Protein AF-A0A2G9XJX5-F1 (afdb_monomer_lite)

Radius of gyration: 18.4 Å; chains: 1; bounding box: 46×32×54 Å

pLDDT: mean 89.58, std 7.58, range [56.44, 97.25]

Structure (mmCIF, N/CA/C/O backbone):
data_AF-A0A2G9XJX5-F1
#
_entry.id   AF-A0A2G9XJX5-F1
#
loop_
_atom_site.group_PDB
_atom_site.id
_atom_site.type_symbol
_atom_site.label_atom_id
_atom_site.label_alt_id
_atom_site.label_comp_id
_atom_site.label_asym_id
_atom_site.label_entity_id
_atom_site.label_seq_id
_atom_site.pdbx_PDB_ins_code
_atom_site.Cartn_x
_atom_site.Cartn_y
_atom_site.Cartn_z
_atom_site.occupancy
_atom_site.B_iso_or_equiv
_atom_site.auth_seq_id
_atom_site.auth_comp_id
_atom_site.auth_asym_id
_atom_site.auth_atom_id
_atom_site.pdbx_PDB_model_num
ATOM 1 N N . MET A 1 1 ? -7.950 20.631 28.478 1.00 56.44 1 MET A N 1
ATOM 2 C CA . MET A 1 1 ? -9.167 19.792 28.330 1.00 56.44 1 MET A CA 1
ATOM 3 C C . MET A 1 1 ? -9.069 18.731 27.234 1.00 56.44 1 MET A C 1
ATOM 5 O O . MET A 1 1 ? -9.326 17.580 27.554 1.00 56.44 1 MET A O 1
ATOM 9 N N . LYS A 1 2 ? -8.675 19.052 25.986 1.00 61.03 2 LYS A N 1
ATOM 10 C CA . LYS A 1 2 ? -8.610 18.063 24.880 1.00 61.03 2 LYS A CA 1
ATOM 11 C C . LYS A 1 2 ? -7.791 16.797 25.201 1.00 61.03 2 LYS A C 1
ATOM 13 O O . LYS A 1 2 ? -8.256 15.705 24.914 1.00 61.03 2 LYS A O 1
ATOM 18 N N . ASN A 1 3 ? -6.645 16.931 25.871 1.00 70.94 3 ASN A N 1
ATOM 19 C CA . ASN A 1 3 ? -5.785 15.784 26.206 1.00 70.94 3 ASN A CA 1
ATOM 20 C C . ASN A 1 3 ? -6.364 14.875 27.306 1.00 70.94 3 ASN A C 1
ATOM 22 O O . ASN A 1 3 ? -6.135 13.675 27.278 1.00 70.94 3 ASN A O 1
ATOM 26 N N . ILE A 1 4 ? -7.154 15.423 28.238 1.00 76.44 4 ILE A N 1
ATOM 27 C CA . ILE A 1 4 ? -7.814 14.636 29.297 1.00 76.44 4 ILE A CA 1
ATOM 28 C C . ILE A 1 4 ? -8.980 13.838 28.703 1.00 76.44 4 ILE A C 1
ATOM 30 O O . ILE A 1 4 ? -9.110 12.649 28.962 1.00 76.44 4 ILE A O 1
ATOM 34 N N . LEU A 1 5 ? -9.793 14.479 27.854 1.00 78.31 5 LEU A N 1
ATOM 35 C CA . LEU A 1 5 ? -10.880 13.814 27.127 1.00 78.31 5 LEU A CA 1
ATOM 36 C C . LEU A 1 5 ? -10.354 12.698 26.218 1.00 78.31 5 LEU A C 1
ATOM 38 O O . LEU A 1 5 ? -10.947 11.626 26.174 1.00 78.31 5 LEU A O 1
ATOM 42 N N . LYS A 1 6 ? -9.225 12.936 25.539 1.00 75.31 6 LYS A N 1
ATOM 43 C CA . LYS A 1 6 ? -8.542 11.924 24.728 1.00 75.31 6 LYS A CA 1
ATOM 44 C C . LYS A 1 6 ? -8.044 10.756 25.583 1.00 75.31 6 LYS A C 1
ATOM 46 O O . LYS A 1 6 ? -8.389 9.624 25.287 1.00 75.31 6 LYS A O 1
ATOM 51 N N . GLY A 1 7 ? -7.356 11.032 26.694 1.00 76.38 7 GLY A N 1
ATOM 52 C CA . GLY A 1 7 ? -6.879 9.984 27.601 1.00 76.38 7 GLY A CA 1
ATOM 53 C C . GLY A 1 7 ? -8.005 9.109 28.166 1.00 76.38 7 GLY A C 1
ATOM 54 O O . GLY A 1 7 ? -7.866 7.894 28.212 1.00 76.38 7 GLY A O 1
ATOM 55 N N . ILE A 1 8 ? -9.153 9.694 28.529 1.00 83.00 8 ILE A N 1
ATOM 56 C CA . ILE A 1 8 ? -10.331 8.924 28.971 1.00 83.00 8 ILE A CA 1
ATOM 57 C C . ILE A 1 8 ? -10.915 8.103 27.812 1.00 83.00 8 ILE A C 1
ATOM 59 O O . ILE A 1 8 ? -11.277 6.941 28.000 1.00 83.00 8 ILE A O 1
ATOM 63 N N . ALA A 1 9 ? -10.996 8.683 26.612 1.00 80.81 9 ALA A N 1
ATOM 64 C CA . ALA A 1 9 ? -11.464 7.971 25.429 1.00 80.81 9 ALA A CA 1
ATOM 65 C C . ALA A 1 9 ? -10.553 6.787 25.079 1.00 80.81 9 ALA A C 1
ATOM 67 O O . ALA A 1 9 ? -11.079 5.733 24.750 1.00 80.81 9 ALA A O 1
ATOM 68 N N . ASP A 1 10 ? -9.234 6.915 25.225 1.00 81.00 10 ASP A N 1
ATOM 69 C CA . ASP A 1 10 ? -8.268 5.846 24.944 1.00 81.00 10 ASP A CA 1
ATOM 70 C C . ASP A 1 10 ? -8.311 4.717 25.990 1.00 81.00 10 ASP A C 1
ATOM 72 O O . ASP A 1 10 ? -7.984 3.575 25.678 1.00 81.00 10 ASP A O 1
ATOM 76 N N . VAL A 1 11 ? -8.787 4.979 27.213 1.00 80.88 11 VAL A N 1
ATOM 77 C CA . VAL A 1 11 ? -9.070 3.913 28.195 1.00 80.88 11 VAL A CA 1
ATOM 78 C C . VAL A 1 11 ? -10.254 3.053 27.740 1.00 80.88 11 VAL A C 1
ATOM 80 O O . VAL A 1 11 ? -10.220 1.829 27.866 1.00 80.88 11 VAL A O 1
ATOM 83 N N . VAL A 1 12 ? -11.302 3.677 27.195 1.00 85.31 12 VAL A N 1
ATOM 84 C CA . VAL A 1 12 ? -12.522 2.978 26.749 1.00 85.31 12 VAL A CA 1
ATOM 85 C C . VAL A 1 12 ? -12.361 2.397 25.336 1.00 85.31 12 VAL A C 1
ATOM 87 O O . VAL A 1 12 ? -12.855 1.309 25.036 1.00 85.31 12 VAL A O 1
ATOM 90 N N . PHE A 1 13 ? -11.635 3.099 24.469 1.00 83.25 13 PHE A N 1
ATOM 91 C CA . PHE A 1 13 ? -11.404 2.789 23.060 1.00 83.25 13 PHE A CA 1
ATOM 92 C C . PHE A 1 13 ? -9.907 2.848 22.737 1.00 83.25 13 PHE A C 1
ATOM 94 O O . PHE A 1 13 ? -9.478 3.697 21.952 1.00 83.25 13 PHE A O 1
ATOM 101 N N . PRO A 1 14 ? -9.101 1.936 23.305 1.00 85.88 14 PRO A N 1
ATOM 102 C CA . PRO A 1 14 ? -7.664 1.969 23.104 1.00 85.88 14 PRO A CA 1
ATOM 103 C C . PRO A 1 14 ? -7.310 1.804 21.625 1.00 85.88 14 PRO A C 1
ATOM 105 O O . PRO A 1 14 ? -8.004 1.069 20.905 1.00 85.88 14 PRO A O 1
ATOM 108 N N . PRO A 1 15 ? -6.218 2.427 21.148 1.00 87.44 15 PRO A N 1
ATOM 109 C CA . PRO A 1 15 ? -5.722 2.175 19.807 1.00 87.44 15 PRO A CA 1
ATOM 110 C C . PRO A 1 15 ? -5.394 0.686 19.659 1.00 87.44 15 PRO A C 1
ATOM 112 O O . PRO A 1 15 ? -4.845 0.048 20.556 1.00 87.44 15 PRO A O 1
ATOM 115 N N . ARG A 1 16 ? -5.765 0.103 18.515 1.00 90.81 16 ARG A N 1
ATOM 116 C CA . ARG A 1 16 ? -5.582 -1.330 18.245 1.00 90.81 16 ARG A CA 1
ATOM 117 C C . ARG A 1 16 ? -4.809 -1.560 16.960 1.00 90.81 16 ARG A C 1
ATOM 119 O O . ARG A 1 16 ? -4.973 -0.823 15.984 1.00 90.81 16 ARG A O 1
ATOM 126 N N . CYS A 1 17 ? -4.037 -2.642 16.939 1.00 92.44 17 CYS A N 1
ATOM 127 C CA . CYS A 1 17 ? -3.370 -3.138 15.747 1.00 92.44 17 CYS A CA 1
ATOM 128 C C . CYS A 1 17 ? -4.395 -3.412 14.641 1.00 92.44 17 CYS A C 1
ATOM 130 O O . CYS A 1 17 ? -5.365 -4.146 14.846 1.00 92.44 17 CYS A O 1
ATOM 132 N N . MET A 1 18 ? -4.152 -2.878 13.441 1.00 92.69 18 MET A N 1
ATOM 133 C CA . MET A 1 18 ? -5.064 -3.057 12.305 1.00 92.69 18 MET A CA 1
ATOM 134 C C . MET A 1 18 ? -5.202 -4.533 11.882 1.00 92.69 18 MET A C 1
ATOM 136 O O . MET A 1 18 ? -6.266 -4.953 11.416 1.00 92.69 18 MET A O 1
ATOM 140 N N . ALA A 1 19 ? -4.148 -5.336 12.074 1.00 92.94 19 ALA A N 1
ATOM 141 C CA . ALA A 1 19 ? -4.106 -6.750 11.706 1.00 92.94 19 ALA A CA 1
ATOM 142 C C . ALA A 1 19 ? -4.727 -7.664 12.775 1.00 92.94 19 ALA A C 1
ATOM 144 O O . ALA A 1 19 ? -5.748 -8.287 12.498 1.00 92.94 19 ALA A O 1
ATOM 145 N N . CYS A 1 20 ? -4.184 -7.730 13.994 1.00 93.06 20 CYS A N 1
ATOM 146 C CA . CYS A 1 20 ? -4.652 -8.681 15.016 1.00 93.06 20 CYS A CA 1
ATOM 147 C C . CYS A 1 20 ? -5.636 -8.095 16.045 1.00 93.06 20 CYS A C 1
ATOM 149 O O . CYS A 1 20 ? -6.297 -8.852 16.745 1.00 93.06 20 CYS A O 1
ATOM 151 N N . GLY A 1 21 ? -5.762 -6.766 16.148 1.00 91.19 21 GLY A N 1
ATOM 152 C CA . GLY A 1 21 ? -6.630 -6.114 17.137 1.00 91.19 21 GLY A CA 1
ATOM 153 C C . GLY A 1 21 ? -6.052 -6.007 18.556 1.00 91.19 21 GLY A C 1
ATOM 154 O O . GLY A 1 21 ? -6.761 -5.536 19.450 1.00 91.19 21 GLY A O 1
ATOM 155 N N . ALA A 1 22 ? -4.790 -6.403 18.767 1.00 93.12 22 ALA A N 1
ATOM 156 C CA . ALA A 1 22 ? -4.072 -6.179 20.024 1.00 93.12 22 ALA A CA 1
ATOM 157 C C . ALA A 1 22 ? -4.015 -4.684 20.369 1.00 93.12 22 ALA A C 1
ATOM 159 O O . ALA A 1 22 ? -3.929 -3.849 19.466 1.00 93.12 22 ALA A O 1
ATOM 160 N N . VAL A 1 23 ? -4.074 -4.356 21.661 1.00 91.50 23 VAL A N 1
ATOM 161 C CA . VAL A 1 23 ? -3.958 -2.976 22.152 1.00 91.50 23 VAL A CA 1
ATOM 162 C C . VAL A 1 23 ? -2.552 -2.451 21.870 1.00 91.50 23 VAL A C 1
ATOM 164 O O . VAL A 1 23 ? -1.568 -3.163 22.061 1.00 91.50 23 VAL A O 1
ATOM 167 N N . LEU A 1 24 ? -2.474 -1.220 21.378 1.00 90.44 24 LEU A N 1
ATOM 168 C CA . LEU A 1 24 ? -1.233 -0.491 21.156 1.00 90.44 24 LEU A CA 1
ATOM 169 C C . LEU A 1 24 ? -1.033 0.502 22.299 1.00 90.44 24 LEU A C 1
ATOM 171 O O . LEU A 1 24 ? -1.999 1.052 22.820 1.00 90.44 24 LEU A O 1
ATOM 175 N N . ILE A 1 25 ? 0.221 0.699 22.692 1.00 81.12 25 ILE A N 1
ATOM 176 C CA . ILE A 1 25 ? 0.589 1.557 23.826 1.00 81.12 25 ILE A CA 1
ATOM 177 C C . ILE A 1 25 ? 0.941 2.969 23.339 1.00 81.12 25 ILE A C 1
ATOM 179 O O . ILE A 1 25 ? 0.697 3.946 24.038 1.00 81.12 25 ILE A O 1
ATOM 183 N N . GLU A 1 26 ? 1.472 3.078 22.121 1.00 78.94 26 GLU A N 1
ATOM 184 C CA . GLU A 1 26 ? 1.938 4.335 21.542 1.00 78.94 26 GLU A CA 1
ATOM 185 C C . GLU A 1 26 ? 1.007 4.825 20.430 1.00 78.94 26 GLU A C 1
ATOM 187 O O . GLU A 1 26 ? 0.504 4.053 19.604 1.00 78.94 26 GLU A O 1
ATOM 192 N N . GLU A 1 27 ? 0.801 6.140 20.394 1.00 73.31 27 GLU A N 1
ATOM 193 C CA . GLU A 1 27 ? 0.115 6.805 19.292 1.00 73.31 27 GLU A CA 1
ATOM 194 C C . GLU A 1 27 ? 0.954 6.767 18.007 1.00 73.31 27 GLU A C 1
ATOM 196 O O . GLU A 1 27 ? 2.177 6.707 18.037 1.00 73.31 27 GLU A O 1
ATOM 201 N N . GLY A 1 28 ? 0.294 6.802 16.847 1.00 76.69 28 GLY A N 1
ATOM 202 C CA . GLY A 1 28 ? 0.974 6.759 15.544 1.00 76.69 28 GLY A CA 1
ATOM 203 C C . GLY A 1 28 ? 1.434 5.363 15.111 1.00 76.69 28 GLY A C 1
ATOM 204 O O . GLY A 1 28 ? 1.679 5.148 13.927 1.00 76.69 28 GLY A O 1
ATOM 205 N N . ILE A 1 29 ? 1.449 4.378 16.014 1.00 84.69 29 ILE A N 1
ATOM 206 C CA . ILE A 1 29 ? 1.673 2.977 15.656 1.00 84.69 29 ILE A CA 1
ATOM 207 C C . ILE A 1 29 ? 0.389 2.374 15.074 1.00 84.69 29 ILE A C 1
ATOM 209 O O . ILE A 1 29 ? -0.710 2.521 15.613 1.00 84.69 29 ILE A O 1
ATOM 213 N N . TYR A 1 30 ? 0.522 1.653 13.958 1.00 89.81 30 TYR A N 1
ATOM 214 C CA . TYR A 1 30 ? -0.614 1.002 13.295 1.00 89.81 30 TYR A CA 1
ATOM 215 C C . TYR A 1 30 ? -0.609 -0.531 13.411 1.00 89.81 30 TYR A C 1
ATOM 217 O O . TYR A 1 30 ? -1.655 -1.180 13.283 1.00 89.81 30 TYR A O 1
ATOM 225 N N . PHE A 1 31 ? 0.554 -1.121 13.687 1.00 93.00 31 PHE A N 1
ATOM 226 C CA . PHE A 1 31 ? 0.755 -2.561 13.831 1.00 93.00 31 PHE A CA 1
ATOM 227 C C . PHE A 1 31 ? 1.446 -2.875 15.155 1.00 93.00 31 PHE A C 1
ATOM 229 O O . PHE A 1 31 ? 2.358 -2.160 15.545 1.00 93.00 31 PHE A O 1
ATOM 236 N N . CYS A 1 32 ? 1.055 -3.962 15.828 1.00 93.88 32 CYS A N 1
ATOM 237 C CA . CYS A 1 32 ? 1.884 -4.486 16.913 1.00 93.88 32 CYS A CA 1
ATOM 238 C C . CYS A 1 32 ? 3.208 -5.033 16.337 1.00 93.88 32 CYS A C 1
ATOM 240 O O . CYS A 1 32 ? 3.243 -5.355 15.141 1.00 93.88 32 CYS A O 1
ATOM 242 N N . PRO A 1 33 ? 4.262 -5.194 17.159 1.00 93.62 33 PRO A N 1
ATOM 243 C CA . PRO A 1 33 ? 5.566 -5.674 16.696 1.00 93.62 33 PRO A CA 1
ATOM 244 C C . PRO A 1 33 ? 5.487 -6.969 15.874 1.00 93.62 33 PRO A C 1
ATOM 246 O O . PRO A 1 33 ? 6.042 -7.036 14.779 1.00 93.62 33 PRO A O 1
ATOM 249 N N . ASP A 1 34 ? 4.698 -7.949 16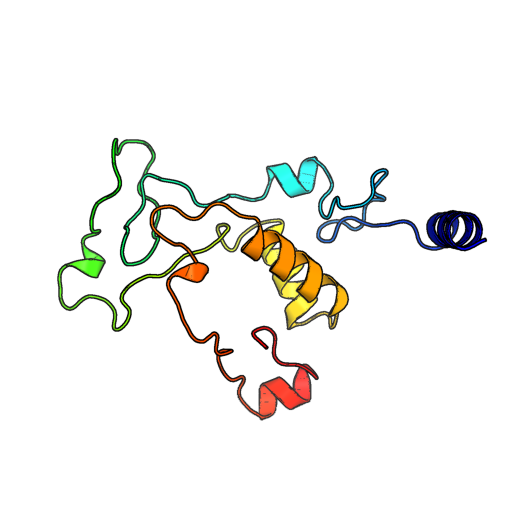.323 1.00 94.50 34 ASP A N 1
ATOM 250 C CA . ASP A 1 34 ? 4.545 -9.235 15.628 1.00 94.50 34 ASP A CA 1
ATOM 251 C C . ASP A 1 34 ? 3.901 -9.088 14.246 1.00 94.50 34 ASP A C 1
ATOM 253 O O . ASP A 1 34 ? 4.318 -9.710 13.268 1.00 94.50 34 ASP A O 1
ATOM 257 N N . CYS A 1 35 ? 2.860 -8.256 14.138 1.00 95.19 35 CYS A N 1
ATOM 258 C CA . CYS A 1 35 ? 2.195 -8.029 12.858 1.00 95.19 35 CYS A CA 1
ATOM 259 C C . CYS A 1 35 ? 3.063 -7.194 11.922 1.00 95.19 35 CYS A C 1
ATOM 261 O O . CYS A 1 35 ? 3.064 -7.458 10.721 1.00 95.19 35 CYS A O 1
ATOM 263 N N . PHE A 1 36 ? 3.807 -6.226 12.459 1.00 94.00 36 PHE A N 1
ATOM 264 C CA . PHE A 1 36 ? 4.741 -5.418 11.686 1.00 94.00 36 PHE A CA 1
ATOM 265 C C . PHE A 1 36 ? 5.872 -6.279 11.110 1.00 94.00 36 PHE A C 1
ATOM 267 O O . PHE A 1 36 ? 6.131 -6.217 9.911 1.00 94.00 36 PHE A O 1
ATOM 274 N N . ALA A 1 37 ? 6.465 -7.166 11.917 1.00 94.38 37 ALA A N 1
ATOM 275 C CA . ALA A 1 37 ? 7.519 -8.091 11.487 1.00 94.38 37 ALA A CA 1
ATOM 276 C C . ALA A 1 37 ? 7.064 -9.076 10.392 1.00 94.38 37 ALA A C 1
ATOM 278 O O . ALA A 1 37 ? 7.872 -9.584 9.612 1.00 94.38 37 ALA A O 1
ATOM 279 N N . ARG A 1 38 ? 5.756 -9.342 10.303 1.00 95.38 38 ARG A N 1
ATOM 280 C CA . ARG A 1 38 ? 5.171 -10.182 9.250 1.00 95.38 38 ARG A CA 1
ATOM 281 C C . ARG A 1 38 ? 4.996 -9.455 7.918 1.00 95.38 38 ARG A C 1
ATOM 283 O O . ARG A 1 38 ? 4.781 -10.139 6.916 1.00 95.38 38 ARG A O 1
ATOM 290 N N . ILE A 1 39 ? 5.076 -8.122 7.877 1.00 94.56 39 ILE A N 1
ATOM 291 C CA . ILE A 1 39 ? 4.979 -7.357 6.629 1.00 94.56 39 ILE A CA 1
ATOM 292 C C . ILE A 1 39 ? 6.262 -7.562 5.826 1.00 94.56 39 ILE A C 1
ATOM 294 O O . ILE A 1 39 ? 7.358 -7.202 6.252 1.00 94.56 39 ILE A O 1
ATOM 298 N N . LYS A 1 40 ? 6.123 -8.121 4.624 1.00 94.06 40 LYS A N 1
ATOM 299 C CA . LYS A 1 40 ? 7.231 -8.247 3.676 1.00 94.06 40 LYS A CA 1
ATOM 300 C C . LYS A 1 40 ? 7.319 -6.993 2.818 1.00 94.06 40 LYS A C 1
ATOM 302 O O . LYS A 1 40 ? 6.682 -6.907 1.769 1.00 94.06 40 LYS A O 1
ATOM 307 N N . PHE A 1 41 ? 8.072 -6.008 3.296 1.00 93.44 41 PHE A N 1
ATOM 308 C CA . PHE A 1 41 ? 8.334 -4.772 2.560 1.00 93.44 41 PHE A CA 1
ATOM 309 C C . PHE A 1 41 ? 9.107 -5.046 1.266 1.00 93.44 41 PHE A C 1
ATOM 311 O O . PHE A 1 41 ? 9.994 -5.898 1.241 1.00 93.44 41 PHE A O 1
ATOM 318 N N . ILE A 1 42 ? 8.772 -4.320 0.199 1.00 93.25 42 ILE A N 1
ATOM 319 C CA . ILE A 1 42 ? 9.481 -4.412 -1.083 1.00 93.25 42 ILE A CA 1
ATOM 320 C C . ILE A 1 42 ? 10.616 -3.393 -1.069 1.00 93.25 42 ILE A C 1
ATOM 322 O O . ILE A 1 42 ? 10.388 -2.205 -0.856 1.00 93.25 42 ILE A O 1
ATOM 326 N N . ARG A 1 43 ? 11.843 -3.866 -1.277 1.00 90.81 43 ARG A N 1
ATOM 327 C CA . ARG A 1 43 ? 13.064 -3.055 -1.303 1.00 90.81 43 ARG A CA 1
ATOM 328 C C . ARG A 1 43 ? 13.932 -3.482 -2.483 1.00 90.81 43 ARG A C 1
ATOM 330 O O . ARG A 1 43 ? 13.698 -4.544 -3.056 1.00 90.81 43 ARG A O 1
ATOM 337 N N . SER A 1 44 ? 14.902 -2.645 -2.837 1.00 91.00 44 SER A N 1
ATOM 338 C CA . SER A 1 44 ? 15.943 -3.002 -3.802 1.00 91.00 44 SER A CA 1
ATOM 339 C C . SER A 1 44 ? 16.713 -4.254 -3.341 1.00 91.00 44 SER A C 1
ATOM 341 O O . SER A 1 44 ? 16.854 -4.449 -2.129 1.00 91.00 44 SER A O 1
ATOM 343 N N . PRO A 1 45 ? 17.211 -5.090 -4.270 1.00 92.88 45 PRO A N 1
ATOM 344 C CA . PRO A 1 45 ? 17.170 -4.917 -5.725 1.00 92.88 45 PRO A CA 1
ATOM 345 C C . PRO A 1 45 ? 15.768 -5.162 -6.320 1.00 92.88 45 PRO A C 1
ATOM 347 O O . PRO A 1 45 ? 15.117 -6.164 -6.025 1.00 92.88 45 PRO A O 1
ATOM 350 N N . LEU A 1 46 ? 15.286 -4.263 -7.179 1.00 93.75 46 LEU A N 1
ATOM 351 C CA . LEU A 1 46 ? 13.988 -4.362 -7.855 1.00 93.75 46 LEU A CA 1
ATOM 352 C C . LEU A 1 46 ? 14.023 -3.801 -9.280 1.00 93.75 46 LEU A C 1
ATOM 354 O O . LEU A 1 46 ? 14.928 -3.065 -9.670 1.00 93.75 46 LEU A O 1
ATOM 358 N N . CYS A 1 47 ? 13.013 -4.136 -10.081 1.00 93.50 47 CYS A N 1
ATOM 359 C CA . CYS A 1 47 ? 12.857 -3.558 -11.410 1.00 93.50 47 CYS A CA 1
ATOM 360 C C . CYS A 1 47 ? 12.411 -2.093 -11.315 1.00 93.50 47 CYS A C 1
ATOM 362 O O . CYS A 1 47 ? 11.296 -1.84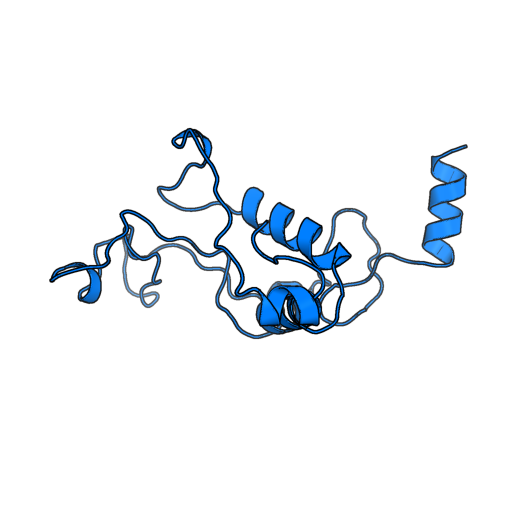5 -10.846 1.00 93.50 47 CYS A O 1
ATOM 364 N N . PRO A 1 48 ? 13.176 -1.112 -11.831 1.00 92.75 48 PRO A N 1
ATOM 365 C CA . PRO A 1 48 ? 12.807 0.296 -11.712 1.00 92.75 48 PRO A CA 1
ATOM 366 C C . PRO A 1 48 ? 11.515 0.633 -12.475 1.00 92.75 48 PRO A C 1
ATOM 368 O O . PRO A 1 48 ? 10.822 1.573 -12.085 1.00 92.75 48 PRO A O 1
ATOM 371 N N . ARG A 1 49 ? 11.130 -0.172 -13.483 1.00 93.00 49 ARG A N 1
ATOM 372 C CA . ARG A 1 49 ? 9.871 -0.030 -14.237 1.00 93.00 49 ARG A CA 1
ATOM 373 C C . ARG A 1 49 ? 8.674 -0.638 -13.500 1.00 93.00 49 ARG A C 1
ATOM 375 O O . ARG A 1 49 ? 7.767 0.088 -13.119 1.00 93.00 49 ARG A O 1
ATOM 382 N N . CYS A 1 50 ? 8.635 -1.953 -13.270 1.00 94.19 50 CYS A N 1
ATOM 383 C CA . CYS A 1 50 ? 7.454 -2.606 -12.674 1.00 94.19 50 CYS A CA 1
ATOM 384 C C . CYS A 1 50 ? 7.485 -2.787 -11.154 1.00 94.19 50 CYS A C 1
ATOM 386 O O . CYS A 1 50 ? 6.478 -3.206 -10.586 1.00 94.19 50 CYS A O 1
ATOM 388 N N . GLY A 1 51 ? 8.604 -2.496 -10.492 1.00 93.75 51 GLY A N 1
ATOM 389 C CA . GLY A 1 51 ? 8.732 -2.622 -9.042 1.00 93.75 51 GLY A CA 1
ATOM 390 C C . GLY A 1 51 ? 8.826 -4.060 -8.529 1.00 93.75 51 GLY A C 1
ATOM 391 O O . GLY A 1 51 ? 8.777 -4.259 -7.318 1.00 93.75 51 GLY A O 1
ATOM 392 N N . VAL A 1 52 ? 8.938 -5.066 -9.410 1.00 93.12 52 VAL A N 1
ATOM 393 C CA . VAL A 1 52 ? 9.118 -6.460 -8.977 1.00 93.12 52 VAL A CA 1
ATOM 394 C C . VAL A 1 52 ? 10.482 -6.608 -8.292 1.00 93.12 52 VAL A C 1
ATOM 396 O O . VAL A 1 52 ? 11.480 -6.211 -8.896 1.00 93.12 52 VAL A O 1
ATOM 399 N N . PRO A 1 53 ? 10.552 -7.136 -7.057 1.00 92.94 53 PRO A N 1
ATOM 400 C CA . PRO A 1 53 ? 11.827 -7.378 -6.395 1.00 92.94 53 PRO A CA 1
ATOM 401 C C . PRO A 1 53 ? 12.562 -8.547 -7.056 1.00 92.94 53 PRO A C 1
ATOM 403 O O . PRO A 1 53 ? 11.938 -9.518 -7.497 1.00 92.94 53 PRO A O 1
ATOM 406 N N . PHE A 1 54 ? 13.886 -8.459 -7.106 1.00 91.81 54 PHE A N 1
ATOM 407 C CA . PHE A 1 54 ? 14.752 -9.565 -7.491 1.00 91.81 54 PHE A CA 1
ATOM 408 C C . PHE A 1 54 ? 15.048 -10.457 -6.282 1.00 91.81 54 PHE A C 1
ATOM 410 O O . PHE A 1 54 ? 14.873 -10.055 -5.132 1.00 91.81 54 PHE A O 1
ATOM 417 N N . ALA A 1 55 ? 15.478 -11.694 -6.543 1.00 82.88 55 ALA A N 1
ATOM 418 C CA . ALA A 1 55 ? 16.038 -12.531 -5.490 1.00 82.88 55 ALA A CA 1
ATOM 419 C C . ALA A 1 55 ? 17.288 -11.850 -4.904 1.00 82.88 55 ALA A C 1
ATOM 421 O O . ALA A 1 55 ? 17.988 -11.128 -5.615 1.00 82.88 55 ALA A O 1
ATOM 422 N N . GLU A 1 56 ? 17.569 -12.101 -3.624 1.00 66.69 56 GLU A N 1
ATOM 423 C CA . GLU A 1 56 ? 18.594 -11.421 -2.806 1.00 66.69 56 GLU A CA 1
ATOM 424 C C . GLU A 1 56 ? 20.038 -11.509 -3.350 1.00 66.69 56 GLU A C 1
ATOM 426 O O . GLU A 1 56 ? 20.952 -10.933 -2.776 1.00 66.69 56 GLU A O 1
ATOM 431 N N . THR A 1 57 ? 20.263 -12.205 -4.465 1.00 63.28 57 THR A N 1
ATOM 432 C CA . THR A 1 57 ? 21.568 -12.384 -5.113 1.00 63.28 57 THR A CA 1
ATOM 433 C C . THR A 1 57 ? 21.928 -11.283 -6.118 1.00 63.28 57 THR A C 1
ATOM 435 O O . THR A 1 57 ? 22.993 -11.352 -6.724 1.00 63.28 57 THR A O 1
ATOM 438 N N . GLY A 1 58 ? 21.048 -10.308 -6.370 1.00 61.03 58 GLY A N 1
ATOM 439 C CA . GLY A 1 58 ? 21.325 -9.182 -7.269 1.00 61.03 58 GLY A CA 1
ATOM 440 C C . GLY A 1 58 ? 21.914 -7.984 -6.525 1.00 61.03 58 GLY A C 1
ATOM 441 O O . GLY A 1 58 ? 21.352 -7.544 -5.531 1.00 61.03 58 GLY A O 1
ATOM 442 N N . GLU A 1 59 ? 23.012 -7.412 -7.015 1.00 71.62 59 GLU A N 1
ATOM 443 C CA . GLU A 1 59 ? 23.634 -6.261 -6.341 1.00 71.62 59 GLU A CA 1
ATOM 444 C C . GLU A 1 59 ? 22.905 -4.932 -6.618 1.00 71.62 59 GLU A C 1
ATOM 446 O O . GLU A 1 59 ? 23.005 -4.008 -5.813 1.00 71.62 59 GLU A O 1
ATOM 451 N N . GLN A 1 60 ? 22.171 -4.804 -7.737 1.00 87.69 60 GLN A N 1
ATOM 452 C CA . GLN A 1 60 ? 21.595 -3.523 -8.181 1.00 87.69 60 GLN A CA 1
ATOM 453 C C . GLN A 1 60 ? 20.228 -3.656 -8.877 1.00 87.69 60 GLN A C 1
ATOM 455 O O . GLN A 1 60 ? 19.896 -4.683 -9.482 1.00 87.69 60 GLN A O 1
ATOM 460 N N . ASP A 1 61 ? 19.451 -2.570 -8.822 1.00 91.94 61 ASP A N 1
ATOM 461 C CA . ASP A 1 61 ? 18.206 -2.402 -9.577 1.00 91.94 61 ASP A CA 1
ATOM 462 C C . ASP A 1 61 ? 18.485 -2.451 -11.088 1.00 91.94 61 ASP A C 1
ATOM 464 O O . ASP A 1 61 ? 19.370 -1.769 -11.600 1.00 91.94 61 ASP A O 1
ATOM 468 N N . HIS A 1 62 ? 17.706 -3.238 -11.827 1.00 91.62 62 HIS A N 1
ATOM 469 C CA . HIS A 1 62 ? 17.827 -3.369 -13.281 1.00 91.62 62 HIS A CA 1
ATOM 470 C C . HIS A 1 62 ? 16.485 -3.745 -13.912 1.00 91.62 62 HIS A C 1
ATOM 472 O O . HIS A 1 62 ? 15.553 -4.161 -13.231 1.00 91.62 62 HIS A O 1
ATOM 478 N N . ILE A 1 63 ? 16.337 -3.581 -15.227 1.00 93.25 63 ILE A N 1
ATOM 479 C CA . ILE A 1 63 ? 15.081 -3.911 -15.914 1.00 93.25 63 ILE A CA 1
ATOM 480 C C . ILE A 1 63 ? 14.890 -5.432 -15.952 1.00 93.25 63 ILE A C 1
ATOM 482 O O . ILE A 1 63 ? 15.742 -6.161 -16.452 1.00 93.25 63 ILE A O 1
ATOM 486 N N . CYS A 1 64 ? 13.752 -5.920 -15.449 1.00 92.81 64 CYS A N 1
ATOM 487 C CA . CYS A 1 64 ? 13.422 -7.344 -15.503 1.00 92.81 64 CYS A CA 1
ATOM 488 C C . CYS A 1 64 ? 13.017 -7.789 -16.919 1.00 92.81 64 CYS A C 1
ATOM 490 O O . CYS A 1 64 ? 12.526 -6.989 -17.718 1.00 92.81 64 CYS A O 1
ATOM 492 N N . GLY A 1 65 ? 13.119 -9.093 -17.199 1.00 92.62 65 GLY A N 1
ATOM 493 C CA . GLY A 1 65 ? 12.791 -9.660 -18.515 1.00 92.62 65 GLY A CA 1
ATOM 494 C C . GLY A 1 65 ? 11.379 -9.324 -19.016 1.00 92.62 65 GLY A C 1
ATOM 495 O O . GLY A 1 65 ? 11.210 -8.949 -20.171 1.00 92.62 65 GLY A O 1
ATOM 496 N N . ALA A 1 66 ? 10.371 -9.345 -18.135 1.00 92.56 66 ALA A N 1
ATOM 497 C CA . ALA A 1 66 ? 8.988 -8.995 -18.489 1.00 92.56 66 ALA A CA 1
ATOM 498 C C . ALA A 1 66 ? 8.817 -7.525 -18.920 1.00 92.56 66 ALA A C 1
ATOM 500 O O . ALA A 1 66 ? 7.867 -7.176 -19.619 1.00 92.56 66 ALA A O 1
ATOM 501 N N . CYS A 1 67 ? 9.728 -6.648 -18.498 1.00 95.06 67 CYS A N 1
ATOM 502 C CA . CYS A 1 67 ? 9.727 -5.239 -18.871 1.00 95.06 67 CYS A CA 1
ATOM 503 C C . CYS A 1 67 ? 10.516 -4.942 -20.152 1.00 95.06 67 CYS A C 1
ATOM 505 O O . CYS A 1 67 ? 10.427 -3.807 -20.622 1.00 95.06 67 CYS A O 1
ATOM 507 N N . LEU A 1 68 ? 11.262 -5.908 -20.704 1.00 91.62 68 LEU A N 1
ATOM 508 C CA . LEU A 1 68 ? 12.059 -5.701 -21.914 1.00 91.62 68 LEU A CA 1
ATOM 509 C C . LEU A 1 68 ? 11.196 -5.697 -23.186 1.00 91.62 68 LEU A C 1
ATOM 511 O O . LEU A 1 68 ? 11.394 -4.812 -24.010 1.00 91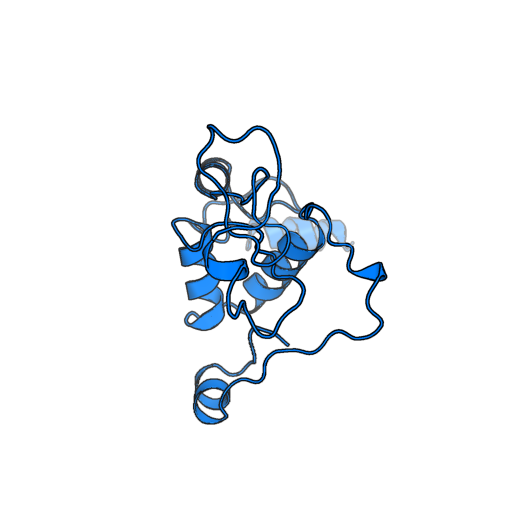.62 68 LEU A O 1
ATOM 515 N N . LEU A 1 69 ? 10.227 -6.613 -23.360 1.00 85.81 69 LEU A N 1
ATOM 516 C CA . LEU A 1 69 ? 9.428 -6.710 -24.599 1.00 85.81 69 LEU A CA 1
ATOM 517 C C . LEU A 1 69 ? 8.036 -7.343 -24.376 1.00 85.81 69 LEU A C 1
ATOM 519 O O . LEU A 1 69 ? 7.973 -8.432 -23.808 1.00 85.81 69 LEU A O 1
ATOM 523 N N . PRO A 1 70 ? 6.915 -6.734 -24.833 1.00 83.06 70 PRO A N 1
ATOM 524 C CA . PRO A 1 70 ? 6.720 -5.325 -25.223 1.00 83.06 70 PRO A CA 1
ATOM 525 C C . PRO A 1 70 ? 6.737 -4.354 -24.017 1.00 83.06 70 PRO A C 1
ATOM 527 O O . PRO A 1 70 ? 6.697 -3.136 -24.186 1.00 83.06 70 PRO A O 1
ATOM 530 N N . GLY A 1 71 ? 6.831 -4.891 -22.793 1.00 86.56 71 GLY A N 1
ATOM 531 C CA . GLY A 1 71 ? 6.800 -4.141 -21.539 1.00 86.56 71 GLY A CA 1
ATOM 532 C C . GLY A 1 71 ? 5.412 -3.577 -21.185 1.00 86.56 71 GLY A C 1
ATOM 533 O O . GLY A 1 71 ? 4.504 -3.561 -22.014 1.00 86.56 71 GLY A O 1
ATOM 534 N N . PRO A 1 72 ? 5.201 -3.134 -19.935 1.00 92.38 72 PRO A N 1
ATOM 535 C CA . PRO A 1 72 ? 3.907 -2.614 -19.492 1.00 92.38 72 PRO A CA 1
ATOM 536 C C . PRO A 1 72 ? 3.586 -1.216 -20.047 1.00 92.38 72 PRO A C 1
ATOM 538 O O . PRO A 1 72 ? 4.481 -0.401 -20.259 1.00 92.38 72 PRO A O 1
ATOM 541 N N . ALA A 1 73 ? 2.295 -0.883 -20.162 1.00 93.94 73 ALA A N 1
ATOM 542 C CA . ALA A 1 73 ? 1.794 0.438 -20.582 1.00 93.94 73 ALA A CA 1
ATOM 543 C C . ALA A 1 73 ? 1.949 1.553 -19.518 1.00 93.94 73 ALA A C 1
ATOM 545 O O . ALA A 1 73 ? 1.227 2.545 -19.537 1.00 93.94 73 ALA A O 1
ATOM 546 N N . P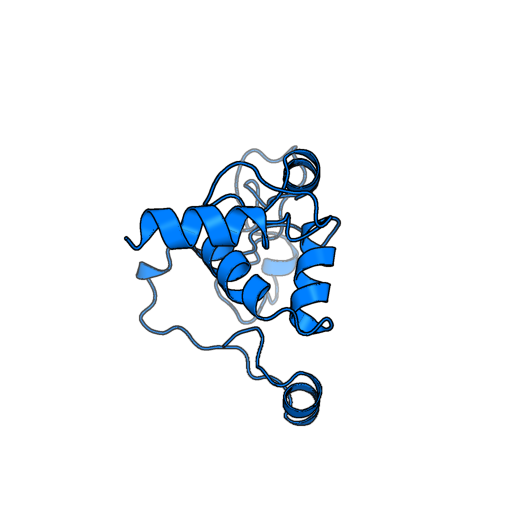HE A 1 74 ? 2.867 1.383 -18.566 1.00 92.56 74 PHE A N 1
ATOM 547 C CA . PHE A 1 74 ? 3.201 2.366 -17.540 1.00 92.56 74 PHE A CA 1
ATOM 548 C C . PHE A 1 74 ? 4.722 2.533 -17.443 1.00 92.56 74 PHE A C 1
ATOM 550 O O . PHE A 1 74 ? 5.488 1.608 -17.745 1.00 92.56 74 PHE A O 1
ATOM 557 N N . SER A 1 75 ? 5.154 3.708 -16.981 1.00 91.00 75 SER A N 1
ATOM 558 C CA . SER A 1 75 ? 6.572 4.028 -16.776 1.00 91.00 75 SER A CA 1
ATOM 559 C C . SER A 1 75 ? 7.112 3.446 -15.472 1.00 91.00 75 SER A C 1
ATOM 561 O O . SER A 1 75 ? 8.204 2.887 -15.455 1.00 91.00 75 SER A O 1
ATOM 563 N N . THR A 1 76 ? 6.325 3.532 -14.396 1.00 92.44 76 THR A N 1
ATOM 564 C CA . THR A 1 76 ? 6.766 3.167 -13.047 1.00 92.44 76 THR A CA 1
ATOM 565 C C . THR A 1 76 ? 5.610 2.573 -12.246 1.00 92.44 76 THR A C 1
ATOM 567 O O . THR A 1 76 ? 4.514 3.129 -12.227 1.00 92.44 76 THR A O 1
ATOM 570 N N . ALA A 1 77 ? 5.863 1.468 -11.547 1.00 93.69 77 ALA A N 1
ATOM 571 C CA . ALA A 1 77 ? 4.981 0.914 -10.525 1.00 93.69 77 ALA A CA 1
ATOM 572 C C . ALA A 1 77 ? 5.760 0.676 -9.224 1.00 93.69 77 ALA A C 1
ATOM 574 O O . ALA A 1 77 ? 6.909 0.223 -9.242 1.00 93.69 77 ALA A O 1
ATOM 575 N N . ARG A 1 78 ? 5.138 0.999 -8.087 1.00 94.06 78 ARG A N 1
ATOM 576 C CA . ARG A 1 78 ? 5.712 0.840 -6.746 1.00 94.06 78 ARG A CA 1
ATOM 577 C C . ARG A 1 78 ? 4.678 0.265 -5.789 1.00 94.06 78 ARG A C 1
ATOM 579 O O . ARG A 1 78 ? 3.485 0.532 -5.910 1.00 94.06 78 ARG A O 1
ATOM 586 N N . ALA A 1 79 ? 5.153 -0.530 -4.838 1.00 94.56 79 ALA A N 1
ATOM 587 C CA . ALA A 1 79 ? 4.342 -1.119 -3.786 1.00 94.56 79 ALA A CA 1
ATOM 588 C C . ALA A 1 79 ? 5.128 -1.104 -2.475 1.00 94.56 79 ALA A C 1
ATOM 590 O O . ALA A 1 79 ? 6.333 -1.327 -2.471 1.00 94.56 79 ALA A O 1
ATOM 591 N N . LEU A 1 80 ? 4.437 -0.829 -1.367 1.00 94.38 80 LEU A N 1
ATOM 592 C CA . LEU A 1 80 ? 5.037 -0.805 -0.028 1.00 94.38 80 LEU A CA 1
ATOM 593 C C . LEU A 1 80 ? 5.520 -2.198 0.395 1.00 94.38 80 LEU A C 1
ATOM 595 O O . LEU A 1 80 ? 6.579 -2.360 0.994 1.00 94.38 80 LEU A O 1
ATOM 599 N N . GLY A 1 81 ? 4.735 -3.225 0.082 1.00 94.50 81 GLY A N 1
ATOM 600 C CA . GLY A 1 81 ? 5.018 -4.590 0.488 1.00 94.50 81 GLY A CA 1
ATOM 601 C C . GLY A 1 81 ? 4.242 -5.606 -0.328 1.00 94.50 81 GLY A C 1
ATOM 602 O O . GLY A 1 81 ? 3.316 -5.269 -1.072 1.00 94.50 81 GLY A O 1
ATOM 603 N N . ARG A 1 82 ? 4.637 -6.866 -0.179 1.00 94.75 82 ARG A N 1
ATOM 604 C CA . ARG A 1 82 ? 3.970 -8.002 -0.808 1.00 94.75 82 ARG A CA 1
ATOM 605 C C . ARG A 1 82 ? 2.558 -8.151 -0.254 1.00 94.75 82 ARG A C 1
ATOM 607 O O . ARG A 1 82 ? 2.316 -7.969 0.939 1.00 94.75 82 ARG A O 1
ATOM 614 N N . TYR A 1 83 ? 1.625 -8.506 -1.131 1.00 95.12 83 TYR A N 1
ATOM 615 C CA . TYR A 1 83 ? 0.230 -8.736 -0.769 1.00 95.12 83 TYR A CA 1
ATOM 616 C C . TYR A 1 83 ? 0.056 -10.092 -0.071 1.00 95.12 83 TYR A C 1
ATOM 618 O O . TYR A 1 83 ? -0.460 -11.048 -0.639 1.00 95.12 83 TYR A O 1
ATOM 626 N N . GLU A 1 84 ? 0.533 -10.178 1.164 1.00 94.81 84 GLU A N 1
ATOM 627 C CA . GLU A 1 84 ? 0.495 -11.383 1.989 1.00 94.81 84 GLU A CA 1
ATOM 628 C C . GLU A 1 84 ? 0.408 -11.015 3.478 1.00 94.81 84 GLU A C 1
ATOM 630 O O . GLU A 1 84 ? 0.483 -9.839 3.850 1.00 94.81 84 GLU A O 1
ATOM 635 N N . THR A 1 85 ? 0.200 -12.034 4.318 1.00 93.62 85 THR A N 1
ATOM 636 C CA . THR A 1 85 ? 0.236 -11.945 5.788 1.00 93.62 85 THR A CA 1
ATOM 637 C C . THR A 1 85 ? -0.571 -10.757 6.354 1.00 93.62 85 THR A C 1
ATOM 639 O O . THR A 1 85 ? -1.728 -10.554 5.987 1.00 93.62 85 THR A O 1
ATOM 642 N N . ALA A 1 86 ? 0.025 -9.967 7.253 1.00 94.25 86 ALA A N 1
ATOM 643 C CA . ALA A 1 86 ? -0.621 -8.861 7.946 1.00 94.25 86 ALA A CA 1
ATOM 644 C C . ALA A 1 86 ? -1.083 -7.752 6.988 1.00 94.25 86 ALA A C 1
ATOM 646 O O . ALA A 1 86 ? -2.111 -7.124 7.238 1.00 94.25 86 ALA A O 1
ATOM 647 N N . LEU A 1 87 ? -0.362 -7.512 5.885 1.00 95.06 87 LEU A N 1
ATOM 648 C CA . LEU A 1 87 ? -0.741 -6.477 4.923 1.00 95.06 87 LEU A CA 1
ATOM 649 C C . LEU A 1 87 ? -2.000 -6.888 4.147 1.00 95.06 87 LEU A C 1
ATOM 651 O O . LEU A 1 87 ? -2.923 -6.084 3.998 1.00 95.06 87 LEU A O 1
ATOM 655 N N . MET A 1 88 ? -2.075 -8.152 3.718 1.00 95.44 88 MET A N 1
ATOM 656 C CA . MET A 1 88 ? -3.266 -8.709 3.072 1.00 95.44 88 MET A CA 1
ATOM 657 C C . MET A 1 88 ? -4.489 -8.640 3.994 1.00 95.44 88 MET A C 1
ATOM 659 O O . MET A 1 88 ? -5.534 -8.134 3.575 1.00 95.44 88 MET A O 1
ATOM 663 N N . ASP A 1 89 ? -4.356 -9.077 5.249 1.00 93.75 89 ASP A N 1
ATOM 664 C CA . ASP A 1 89 ? -5.457 -9.093 6.223 1.00 93.75 89 ASP A CA 1
ATOM 665 C C . ASP A 1 89 ? -6.056 -7.693 6.426 1.00 93.75 89 ASP A C 1
ATOM 667 O O . ASP A 1 89 ? -7.277 -7.499 6.422 1.00 93.75 89 ASP A O 1
ATOM 671 N N . VAL A 1 90 ? -5.191 -6.685 6.553 1.00 95.44 90 VAL A N 1
ATOM 672 C CA . VAL A 1 90 ? -5.597 -5.289 6.744 1.00 95.44 90 VAL A CA 1
ATOM 673 C C . VAL A 1 90 ? -6.262 -4.720 5.490 1.00 95.44 90 VAL A C 1
ATOM 675 O O . VAL A 1 90 ? -7.314 -4.081 5.591 1.00 95.44 90 VAL A O 1
ATOM 678 N N . ILE A 1 91 ? -5.721 -4.999 4.301 1.00 95.75 91 ILE A N 1
ATOM 679 C CA . ILE A 1 91 ? -6.337 -4.575 3.036 1.00 95.75 91 ILE A CA 1
ATOM 680 C C . ILE A 1 91 ? -7.710 -5.238 2.843 1.00 95.75 91 ILE A C 1
ATOM 682 O O . ILE A 1 91 ? -8.633 -4.587 2.349 1.00 95.75 91 ILE A O 1
ATOM 686 N N . HIS A 1 92 ? -7.887 -6.496 3.255 1.00 94.75 92 HIS A N 1
ATOM 687 C CA . HIS A 1 92 ? -9.188 -7.169 3.222 1.00 94.75 92 HIS A CA 1
ATOM 688 C C . HIS A 1 92 ? -10.194 -6.522 4.178 1.00 94.75 92 HIS A C 1
ATOM 690 O O . HIS A 1 92 ? -11.327 -6.244 3.776 1.00 94.75 92 HIS A O 1
ATOM 696 N N . LYS A 1 93 ? -9.790 -6.220 5.417 1.00 93.31 93 LYS A N 1
ATOM 697 C CA . LYS A 1 93 ? -10.640 -5.498 6.381 1.00 93.31 93 LYS A CA 1
ATOM 698 C C . LYS A 1 93 ? -11.075 -4.135 5.858 1.00 93.31 93 LYS A C 1
ATOM 700 O O . LYS A 1 93 ? -12.229 -3.754 6.053 1.00 93.31 93 LYS A O 1
ATOM 705 N N . PHE A 1 94 ? -10.182 -3.437 5.162 1.00 94.62 94 PHE A N 1
ATOM 706 C CA . PHE A 1 94 ? -10.517 -2.196 4.482 1.00 94.62 94 PHE A CA 1
ATOM 707 C C . PHE A 1 94 ? -11.516 -2.459 3.347 1.00 94.62 94 PHE A C 1
ATOM 709 O O . PHE A 1 94 ? -12.670 -2.061 3.453 1.00 94.62 94 PHE A O 1
ATOM 716 N N . LYS A 1 95 ? -11.125 -3.206 2.307 1.00 93.94 95 LYS A N 1
ATOM 717 C CA . LYS A 1 95 ? -11.912 -3.410 1.074 1.00 93.94 95 LYS A CA 1
ATOM 718 C C . LYS A 1 95 ? -13.246 -4.139 1.277 1.00 93.94 95 LYS A C 1
ATOM 720 O O . LYS A 1 95 ? -14.160 -3.941 0.479 1.00 93.94 95 LYS A O 1
ATOM 725 N N . TYR A 1 96 ? -13.357 -5.023 2.260 1.00 92.94 96 TYR A N 1
ATOM 726 C CA . TYR A 1 96 ? -14.514 -5.916 2.400 1.00 92.94 96 TYR A CA 1
ATOM 727 C C . TYR A 1 96 ? -15.128 -5.894 3.799 1.00 92.94 96 TYR A C 1
ATOM 729 O O . TYR A 1 96 ? -16.318 -6.143 3.934 1.00 92.94 96 TYR A O 1
ATOM 737 N N . GLY A 1 97 ? -14.350 -5.558 4.830 1.00 89.38 97 GLY A N 1
ATOM 738 C CA . GLY A 1 97 ? -14.828 -5.476 6.215 1.00 89.38 97 GLY A CA 1
ATOM 739 C C . GLY A 1 97 ? -15.429 -4.123 6.612 1.00 89.38 97 GLY A C 1
ATOM 740 O O . GLY A 1 97 ? -15.738 -3.928 7.787 1.00 89.38 97 GLY A O 1
ATOM 741 N N . GLY A 1 98 ? -15.535 -3.169 5.677 1.00 86.75 98 GLY A N 1
ATOM 742 C CA . GLY A 1 98 ? -16.092 -1.833 5.927 1.00 86.75 98 GLY A CA 1
ATOM 743 C C . GLY A 1 98 ? -15.269 -0.976 6.896 1.00 86.75 98 GLY A C 1
ATOM 744 O O . GLY A 1 98 ? -15.761 0.030 7.401 1.00 86.75 98 GLY A O 1
ATOM 745 N N . LYS A 1 99 ? -14.019 -1.357 7.194 1.00 89.62 99 LYS A N 1
ATOM 746 C CA . LYS A 1 99 ? -13.157 -0.639 8.145 1.00 89.62 99 LYS A CA 1
ATOM 747 C C . LYS A 1 99 ? -12.463 0.543 7.463 1.00 89.62 99 LYS A C 1
ATOM 749 O O . LYS A 1 99 ? -11.253 0.524 7.277 1.00 89.62 99 LYS A O 1
ATOM 754 N N . THR A 1 100 ? -13.213 1.575 7.087 1.00 87.69 100 THR A N 1
ATOM 755 C CA . THR A 1 100 ? -12.696 2.751 6.353 1.00 87.69 100 THR A CA 1
ATOM 756 C C . THR A 1 100 ? -11.601 3.515 7.099 1.00 87.69 100 THR A C 1
ATOM 758 O O . THR A 1 100 ? -10.660 3.976 6.464 1.00 87.69 100 THR A O 1
ATOM 761 N N . ALA A 1 101 ? -11.639 3.549 8.436 1.00 86.31 101 ALA A N 1
ATOM 762 C CA . ALA A 1 101 ? -10.586 4.149 9.268 1.00 86.31 101 ALA A CA 1
ATOM 763 C C . ALA A 1 101 ? -9.196 3.498 9.084 1.00 86.31 101 ALA A C 1
ATOM 765 O O . ALA A 1 101 ? -8.174 4.095 9.413 1.00 86.31 101 ALA A O 1
ATOM 766 N N . VAL A 1 102 ? -9.140 2.269 8.556 1.00 90.75 102 VAL A N 1
ATOM 767 C CA . VAL A 1 102 ? -7.884 1.606 8.168 1.00 90.75 102 VAL A CA 1
ATOM 768 C C . VAL A 1 102 ? -7.294 2.233 6.901 1.00 90.75 102 VAL A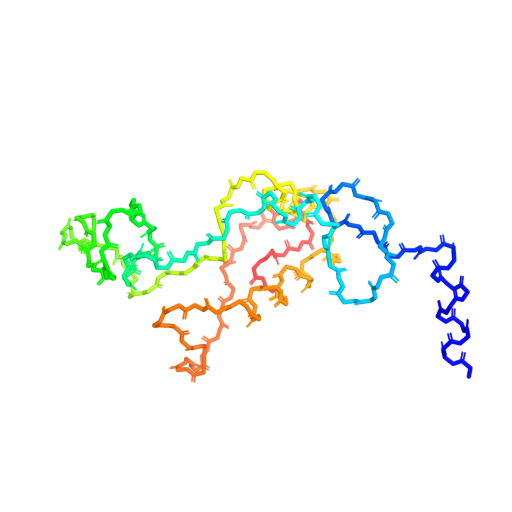 C 1
ATOM 770 O O . VAL A 1 102 ? -6.076 2.268 6.757 1.00 90.75 102 VAL A O 1
ATOM 773 N N . GLY A 1 103 ? -8.136 2.745 5.999 1.00 91.94 103 GLY A N 1
ATOM 774 C CA . GLY A 1 103 ? -7.719 3.325 4.722 1.00 91.94 103 GLY A CA 1
ATOM 775 C C . GLY A 1 103 ? -6.772 4.509 4.891 1.00 91.94 103 GLY A C 1
ATOM 776 O O . GLY A 1 103 ? -5.712 4.522 4.277 1.00 91.94 103 GLY A O 1
ATOM 777 N N . GLU A 1 104 ? -7.090 5.445 5.790 1.00 89.81 104 GLU A N 1
ATOM 778 C CA . GLU A 1 104 ? -6.226 6.603 6.068 1.00 89.81 104 GLU A CA 1
ATOM 779 C C . GLU A 1 104 ? -4.845 6.171 6.584 1.00 89.81 104 GLU A C 1
ATOM 781 O O . GLU A 1 104 ? -3.817 6.677 6.140 1.00 89.81 104 GLU A O 1
ATOM 786 N N . LYS A 1 105 ? -4.808 5.181 7.484 1.00 91.44 105 LYS A N 1
ATOM 787 C CA . LYS A 1 105 ? -3.562 4.646 8.052 1.00 91.44 105 LYS A CA 1
ATOM 788 C C . LYS A 1 105 ? -2.721 3.919 7.001 1.00 91.44 105 LYS A C 1
ATOM 790 O O . LYS A 1 105 ? -1.506 4.083 6.974 1.00 91.44 105 LYS A O 1
ATOM 795 N N . LEU A 1 106 ? -3.356 3.146 6.115 1.00 93.94 106 LEU A N 1
ATOM 796 C CA . LEU A 1 106 ? -2.684 2.538 4.963 1.00 93.94 106 LEU A CA 1
ATOM 797 C C . LEU A 1 106 ? -2.131 3.603 4.008 1.00 93.94 106 LEU A C 1
ATOM 799 O O . LEU A 1 106 ? -1.007 3.459 3.539 1.00 93.94 106 LEU A O 1
ATOM 803 N N . GLY A 1 107 ? -2.890 4.672 3.754 1.00 92.44 107 GLY A N 1
ATOM 804 C CA . GLY A 1 107 ? -2.451 5.798 2.930 1.00 92.44 107 GLY A CA 1
ATOM 805 C C . GLY A 1 107 ? -1.233 6.508 3.518 1.00 92.44 107 GLY A C 1
ATOM 806 O O . GLY A 1 107 ? -0.265 6.734 2.800 1.00 92.44 107 GLY A O 1
ATOM 807 N N . LYS A 1 108 ? -1.233 6.772 4.832 1.00 91.69 108 LYS A N 1
ATOM 808 C CA . LYS A 1 108 ? -0.074 7.331 5.553 1.00 91.69 108 LYS A CA 1
ATOM 809 C C . LYS A 1 108 ? 1.151 6.430 5.446 1.00 91.69 108 LYS A C 1
ATOM 811 O O . LYS A 1 108 ? 2.206 6.898 5.042 1.00 91.69 108 LYS A O 1
ATOM 816 N N . LEU A 1 109 ? 0.987 5.127 5.688 1.00 92.06 109 LEU A N 1
ATOM 817 C CA . LEU A 1 109 ? 2.069 4.155 5.510 1.00 92.06 109 LEU A CA 1
ATOM 818 C C . LEU A 1 109 ? 2.634 4.166 4.087 1.00 92.06 109 LEU A C 1
ATOM 820 O O . LEU A 1 109 ? 3.844 4.094 3.921 1.00 92.06 109 LEU A O 1
ATOM 824 N N . MET A 1 110 ? 1.777 4.256 3.067 1.00 92.38 110 MET A N 1
ATOM 825 C CA . MET A 1 110 ? 2.223 4.372 1.677 1.00 92.38 110 MET A CA 1
ATOM 826 C C . MET A 1 110 ? 2.956 5.691 1.422 1.00 92.38 110 MET A C 1
ATOM 828 O O . MET A 1 110 ? 3.984 5.678 0.763 1.00 92.38 110 MET A O 1
ATOM 832 N N . ALA A 1 111 ? 2.463 6.812 1.945 1.00 91.06 111 ALA A N 1
ATOM 833 C CA . ALA A 1 111 ? 3.082 8.122 1.751 1.00 91.06 111 ALA A CA 1
ATOM 834 C C . ALA A 1 111 ? 4.451 8.250 2.445 1.00 91.06 111 ALA A C 1
ATOM 836 O O . ALA A 1 111 ? 5.339 8.918 1.925 1.00 91.06 111 ALA A O 1
ATOM 837 N N . GLU A 1 112 ? 4.622 7.609 3.602 1.00 90.50 112 GLU A N 1
ATOM 838 C CA . GLU A 1 112 ? 5.855 7.646 4.401 1.00 90.50 112 GLU A CA 1
ATOM 839 C C . GLU A 1 112 ? 6.894 6.603 3.957 1.00 90.50 112 GLU A C 1
ATOM 841 O O . GLU A 1 112 ? 8.063 6.686 4.336 1.00 90.50 112 GLU A O 1
ATOM 846 N N . PHE A 1 113 ? 6.493 5.599 3.170 1.00 92.06 113 PHE A N 1
ATOM 847 C CA . PHE A 1 113 ? 7.396 4.531 2.757 1.00 92.06 113 PHE A CA 1
ATOM 848 C C . PHE A 1 113 ? 8.404 5.015 1.699 1.00 92.06 113 PHE A C 1
ATOM 850 O O . PHE A 1 113 ? 8.008 5.602 0.690 1.00 92.06 113 PHE A O 1
ATOM 857 N N . PRO A 1 114 ? 9.709 4.725 1.864 1.00 90.44 114 PRO A N 1
ATOM 858 C CA . PRO A 1 114 ? 10.715 5.127 0.891 1.00 90.44 114 PRO A CA 1
ATOM 859 C C . PRO A 1 114 ? 10.641 4.247 -0.361 1.00 90.44 114 PRO A C 1
ATOM 861 O O . PRO A 1 114 ? 10.934 3.050 -0.318 1.00 90.44 114 PRO A O 1
ATOM 864 N N . TYR A 1 115 ? 10.291 4.845 -1.499 1.00 90.56 115 TYR A N 1
ATOM 865 C CA . TYR A 1 115 ? 10.284 4.168 -2.793 1.00 90.56 115 TYR A CA 1
ATOM 866 C C . TYR A 1 115 ? 11.542 4.511 -3.606 1.00 90.56 115 TYR A C 1
ATOM 868 O O . TYR A 1 115 ? 11.725 5.669 -3.985 1.00 90.56 115 TYR A O 1
ATOM 876 N N . PRO A 1 116 ? 12.395 3.528 -3.949 1.00 81.50 116 PRO A N 1
ATOM 877 C CA . PRO A 1 116 ? 13.550 3.767 -4.810 1.00 81.50 116 PRO A CA 1
ATOM 878 C C . PRO A 1 116 ? 13.141 4.351 -6.167 1.00 81.50 116 PRO A C 1
ATOM 880 O O . PRO A 1 116 ? 12.211 3.852 -6.816 1.00 81.50 116 PRO A O 1
ATOM 883 N N . ALA A 1 117 ? 13.844 5.404 -6.598 1.00 78.56 117 ALA A N 1
ATOM 884 C CA . ALA A 1 117 ? 13.637 6.081 -7.883 1.00 78.56 117 ALA A CA 1
ATOM 885 C C . ALA A 1 117 ? 12.172 6.492 -8.157 1.00 78.56 117 ALA A C 1
ATOM 887 O O . ALA A 1 117 ? 11.717 6.478 -9.300 1.00 78.56 117 ALA A O 1
ATOM 888 N N . PHE A 1 118 ? 11.411 6.806 -7.105 1.00 87.38 118 PHE A N 1
ATOM 889 C CA . PHE A 1 118 ? 10.062 7.349 -7.209 1.00 87.38 118 PHE A CA 1
ATOM 890 C C . PHE A 1 118 ? 9.892 8.471 -6.188 1.00 87.38 118 PHE A C 1
AT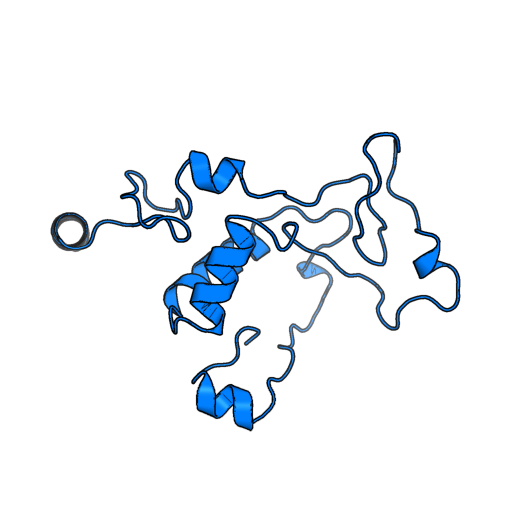OM 892 O O . PHE A 1 118 ? 9.960 8.235 -4.984 1.00 87.38 118 PHE A O 1
ATOM 899 N N . ASN A 1 119 ? 9.629 9.679 -6.676 1.00 88.75 119 ASN A N 1
ATOM 900 C CA . ASN A 1 119 ? 9.265 10.819 -5.854 1.00 88.75 119 ASN A CA 1
ATOM 901 C C . ASN A 1 119 ? 7.907 11.346 -6.323 1.00 88.75 119 ASN A C 1
ATOM 903 O O . ASN A 1 119 ? 7.733 11.704 -7.484 1.00 88.75 119 ASN A O 1
ATOM 907 N N . ILE A 1 120 ? 6.929 11.385 -5.416 1.00 87.38 120 ILE A N 1
ATOM 908 C CA . ILE A 1 120 ? 5.573 11.848 -5.735 1.00 87.38 120 ILE A CA 1
ATOM 909 C C . ILE A 1 120 ? 5.554 13.317 -6.183 1.00 87.38 120 ILE A C 1
ATOM 911 O O . ILE A 1 120 ? 4.695 13.701 -6.971 1.00 87.38 120 ILE A O 1
ATOM 915 N N . MET A 1 121 ? 6.528 14.114 -5.731 1.00 90.38 121 MET A N 1
ATOM 916 C CA . MET A 1 121 ? 6.654 15.532 -6.080 1.00 90.38 121 MET A CA 1
ATOM 917 C C . MET A 1 121 ? 7.011 15.763 -7.553 1.00 90.38 121 MET A C 1
ATOM 919 O O . MET A 1 121 ? 6.819 16.869 -8.050 1.00 90.38 121 MET A O 1
ATOM 923 N N . ASP A 1 122 ? 7.474 14.729 -8.260 1.00 92.06 122 ASP A N 1
ATOM 924 C CA . ASP A 1 122 ? 7.764 14.799 -9.695 1.00 92.06 122 ASP A CA 1
ATOM 925 C C . ASP A 1 122 ? 6.477 14.776 -10.551 1.00 92.06 122 ASP A C 1
ATOM 927 O O . ASP A 1 122 ? 6.533 14.936 -11.771 1.00 92.06 122 ASP A O 1
ATOM 931 N N . TYR A 1 123 ? 5.304 14.572 -9.936 1.00 91.75 123 TYR A N 1
ATOM 932 C CA . TYR A 1 123 ? 4.016 14.422 -10.615 1.00 91.75 123 TYR A CA 1
ATOM 933 C C . TYR A 1 123 ? 3.063 15.572 -10.269 1.00 91.75 123 TYR A C 1
ATOM 935 O O . TYR A 1 123 ? 2.913 15.958 -9.114 1.00 91.75 123 TYR A O 1
ATOM 943 N N . SER A 1 124 ? 2.352 16.096 -11.272 1.00 95.94 124 SER A N 1
ATOM 944 C CA . SER A 1 124 ? 1.436 17.240 -11.102 1.00 95.94 124 SER A CA 1
ATOM 945 C C . SER A 1 124 ? -0.003 16.855 -10.745 1.00 95.94 124 SER A C 1
ATOM 947 O O . SER A 1 124 ? -0.798 17.720 -10.386 1.00 95.94 124 SER A O 1
ATOM 949 N N . LEU A 1 125 ? -0.371 15.579 -10.891 1.00 94.94 125 LEU A N 1
ATOM 950 C CA . LEU A 1 125 ? -1.735 15.101 -10.686 1.00 94.94 125 LEU A CA 1
ATOM 951 C C . LEU A 1 125 ? -1.736 13.690 -10.100 1.00 94.94 125 LEU A C 1
ATOM 953 O O . LEU A 1 125 ? -1.021 12.807 -10.571 1.00 94.94 125 LEU A O 1
ATOM 957 N N . ILE A 1 126 ? -2.610 13.474 -9.120 1.00 92.56 126 ILE A N 1
ATOM 958 C CA . ILE A 1 126 ? -2.916 12.161 -8.557 1.00 92.56 126 ILE A CA 1
ATOM 959 C C . ILE A 1 126 ? -4.367 11.849 -8.909 1.00 92.56 126 ILE A C 1
ATOM 961 O O . ILE A 1 126 ? -5.261 12.649 -8.635 1.00 92.56 126 ILE A O 1
ATOM 965 N N . MET A 1 127 ? -4.602 10.690 -9.527 1.00 94.81 127 MET A N 1
ATOM 966 C CA . MET A 1 127 ? -5.947 10.229 -9.863 1.00 94.81 127 MET A CA 1
ATOM 967 C C . MET A 1 127 ? -6.221 8.848 -9.272 1.00 94.81 127 MET A C 1
ATOM 969 O O . MET A 1 127 ? -5.397 7.940 -9.423 1.00 94.81 127 MET A O 1
ATOM 973 N N . PRO A 1 128 ? -7.394 8.649 -8.652 1.00 95.06 128 PRO A N 1
ATOM 974 C CA . PRO A 1 128 ? -7.784 7.348 -8.150 1.00 95.06 128 PRO A CA 1
ATOM 975 C C . PRO A 1 128 ? -8.151 6.416 -9.301 1.00 95.06 128 PRO A C 1
ATOM 977 O O . PRO A 1 128 ? -8.818 6.809 -10.259 1.00 95.06 128 PRO A O 1
ATOM 980 N N . VAL A 1 129 ? -7.812 5.133 -9.176 1.00 94.44 129 VAL A N 1
ATOM 981 C CA . VAL A 1 129 ? -8.354 4.126 -10.095 1.00 94.44 129 VAL A CA 1
ATOM 982 C C . VAL A 1 129 ? -9.868 4.011 -9.845 1.00 94.44 129 VAL A C 1
ATOM 984 O O . VAL A 1 129 ? -10.288 3.833 -8.694 1.00 94.44 129 VAL A O 1
ATOM 987 N N . PRO A 1 130 ? -10.725 4.134 -10.873 1.00 95.12 130 PRO A N 1
ATOM 988 C CA . PRO A 1 130 ? -12.166 4.082 -10.678 1.00 95.12 130 PRO A CA 1
ATOM 989 C C . PRO A 1 130 ? -12.619 2.681 -10.261 1.00 95.12 130 PRO A C 1
ATOM 991 O O . PRO A 1 130 ? -12.134 1.660 -10.753 1.00 95.12 130 PRO A O 1
ATOM 994 N N . LEU A 1 131 ? -13.599 2.628 -9.359 1.00 95.81 131 LEU A N 1
ATOM 995 C CA . LEU A 1 131 ? -14.248 1.387 -8.958 1.00 95.81 131 LEU A CA 1
ATOM 996 C C . LEU A 1 131 ? -15.538 1.188 -9.760 1.00 95.81 131 LEU A C 1
ATOM 998 O O . LEU A 1 131 ? -16.338 2.107 -9.908 1.00 95.81 131 LEU A O 1
ATOM 1002 N N . HIS A 1 132 ? -15.775 -0.038 -10.233 1.00 96.50 132 HIS A N 1
ATOM 1003 C CA . HIS A 1 132 ? -17.002 -0.369 -10.958 1.00 96.50 132 HIS A CA 1
ATOM 1004 C C . HIS A 1 132 ? -18.259 -0.003 -10.135 1.00 96.50 132 HIS A C 1
ATOM 1006 O O . HIS A 1 132 ? -18.314 -0.368 -8.953 1.00 96.50 132 HIS A O 1
ATOM 1012 N N . PRO A 1 133 ? -19.313 0.599 -10.728 1.00 96.94 133 PRO A N 1
ATOM 1013 C CA . PRO A 1 133 ? -20.472 1.113 -9.986 1.00 96.94 133 PRO A CA 1
ATOM 1014 C C . PRO A 1 133 ? -21.140 0.095 -9.053 1.00 96.94 133 PRO A C 1
ATOM 1016 O O . PRO A 1 133 ? -21.510 0.419 -7.929 1.00 96.94 133 PRO A O 1
ATOM 1019 N N . ARG A 1 134 ? -21.247 -1.172 -9.478 1.00 97.25 134 ARG A N 1
ATOM 1020 C CA . ARG A 1 134 ? -21.767 -2.262 -8.628 1.00 97.25 134 ARG A CA 1
ATOM 1021 C C . ARG A 1 134 ? -20.919 -2.480 -7.367 1.00 97.25 134 ARG A C 1
ATOM 1023 O O . ARG A 1 134 ? -21.481 -2.646 -6.290 1.00 97.25 134 ARG A O 1
ATOM 1030 N N . LYS A 1 135 ? -19.587 -2.471 -7.497 1.00 94.44 135 LYS A N 1
ATOM 1031 C CA . LYS A 1 135 ? -18.668 -2.627 -6.359 1.00 94.44 135 LYS A CA 1
ATOM 1032 C C . LYS A 1 135 ? -18.692 -1.388 -5.469 1.00 94.44 135 LYS A C 1
ATOM 1034 O O . LYS A 1 135 ? -18.658 -1.548 -4.259 1.00 94.44 135 LYS A O 1
ATOM 1039 N N . LEU A 1 136 ? -18.810 -0.189 -6.049 1.00 94.94 136 LEU A N 1
ATOM 1040 C CA . LEU A 1 136 ? -18.961 1.051 -5.286 1.00 94.94 136 LEU A CA 1
ATOM 1041 C C . LEU A 1 136 ? -20.233 1.031 -4.431 1.00 94.94 136 LEU A C 1
ATOM 1043 O O . LEU A 1 136 ? -20.150 1.295 -3.240 1.00 94.94 136 LEU A O 1
ATOM 1047 N N . ARG A 1 137 ? -21.379 0.623 -4.994 1.00 95.12 137 ARG A N 1
ATOM 1048 C CA . ARG A 1 137 ? -22.630 0.467 -4.229 1.00 95.12 137 ARG A CA 1
ATOM 1049 C C . ARG A 1 137 ? -22.524 -0.577 -3.119 1.00 95.12 137 ARG A C 1
ATOM 1051 O O . ARG A 1 137 ? -23.013 -0.344 -2.025 1.00 95.12 137 ARG A O 1
ATOM 1058 N N . GLN A 1 138 ? -21.886 -1.715 -3.392 1.00 93.12 138 GLN A N 1
ATOM 1059 C CA . GLN A 1 138 ? -21.715 -2.781 -2.400 1.00 93.12 138 GLN A CA 1
ATOM 1060 C C . GLN A 1 138 ? -20.760 -2.380 -1.265 1.00 93.12 138 GLN A C 1
ATOM 1062 O O . GLN A 1 138 ? -20.987 -2.736 -0.115 1.00 93.12 138 GLN A O 1
ATOM 1067 N N . ARG A 1 139 ? -19.665 -1.687 -1.599 1.00 92.31 139 ARG A N 1
ATOM 1068 C CA . ARG A 1 139 ? -18.595 -1.321 -0.661 1.00 92.31 139 ARG A CA 1
ATOM 1069 C C . ARG A 1 139 ? -18.875 -0.013 0.082 1.00 92.31 139 ARG A C 1
ATOM 1071 O O . ARG A 1 139 ? -18.392 0.151 1.193 1.00 92.31 139 ARG A O 1
ATOM 1078 N N . GLY A 1 140 ? -19.610 0.913 -0.533 1.00 93.94 140 GLY A N 1
ATOM 1079 C CA . GLY A 1 140 ? -19.924 2.242 0.002 1.00 93.94 140 GLY A CA 1
ATOM 1080 C C . GLY A 1 140 ? -18.833 3.302 -0.199 1.00 93.94 140 GLY A C 1
ATOM 1081 O O . GLY A 1 140 ? -19.060 4.464 0.109 1.00 93.94 140 GLY A O 1
ATOM 1082 N N . PHE A 1 141 ? -17.658 2.934 -0.720 1.00 94.06 141 PHE A N 1
ATOM 1083 C CA . PHE A 1 141 ? -16.540 3.850 -0.972 1.00 94.06 141 PHE A CA 1
ATOM 1084 C C . PHE A 1 141 ? -15.592 3.292 -2.047 1.00 94.06 141 PHE A C 1
ATOM 1086 O O . PHE A 1 141 ? -15.599 2.089 -2.337 1.00 94.06 141 PHE A O 1
ATOM 1093 N N . ASN A 1 142 ? -14.763 4.162 -2.633 1.00 93.50 142 ASN A N 1
ATOM 1094 C CA . ASN A 1 142 ? -13.665 3.762 -3.512 1.00 93.50 142 ASN A CA 1
ATOM 1095 C C . ASN A 1 142 ? -12.361 3.712 -2.705 1.00 93.50 142 ASN A C 1
ATOM 1097 O O . ASN A 1 142 ? -11.939 4.705 -2.137 1.00 93.50 142 ASN A O 1
ATOM 1101 N N . GLN A 1 143 ? -11.721 2.548 -2.662 1.00 92.75 143 GLN A N 1
ATOM 1102 C CA . GLN A 1 143 ? -10.506 2.301 -1.882 1.00 92.75 143 GLN A CA 1
ATOM 1103 C C . GLN A 1 143 ? -9.255 3.031 -2.389 1.00 92.75 143 GLN A C 1
ATOM 1105 O O . GLN A 1 143 ? -8.234 2.990 -1.713 1.00 92.75 143 GLN A O 1
ATOM 1110 N N . SER A 1 144 ? -9.295 3.564 -3.609 1.00 92.38 144 SER A N 1
ATOM 1111 C CA . SER A 1 144 ? -8.189 4.317 -4.206 1.00 92.38 144 SER A CA 1
ATOM 1112 C C . SER A 1 144 ? -8.463 5.814 -4.298 1.00 92.38 144 SER A C 1
ATOM 1114 O O . SER A 1 144 ? -7.612 6.502 -4.847 1.00 92.38 144 SER A O 1
ATOM 1116 N N . ALA A 1 145 ? -9.629 6.276 -3.823 1.00 86.12 145 ALA A N 1
ATOM 1117 C CA . ALA A 1 145 ? -10.023 7.685 -3.775 1.00 86.12 145 ALA A CA 1
ATOM 1118 C C . ALA A 1 145 ? -9.627 8.356 -2.461 1.00 86.12 145 ALA A C 1
ATOM 1120 O O . ALA A 1 145 ? -9.437 7.621 -1.465 1.00 86.12 145 ALA A O 1
#

Secondary structure (DSSP, 8-state):
-HHHHHHHHHHHS--B-TTT-PBPSSTT--S-HHHHHT--B--SSB-TTT-PBPPTT-SS----HHHHTT--SSS----SB-SSHHHHHHHHHHHTT--THHHHHHHHHHHHS--TT--GGG-S---PPPPPHHHHHHHSS-TT-

Foldseek 3Di:
DVVVVVVVCCVVVAQAALQPRHGDDDPPDNHDPVQVVVFAFQDPPAAQAASHHDPPPDPHHHHDPCCPPPHDPGRGDHDGTDCDGRNVRNVCCCLPVLPVVSLVSVVVSVVPRDDPPDDPVVDDDDDFDDDDPVSCVVNVDRSRD

Sequence (145 aa):
MKNILKGIADVVFPPRCMACGAVLIEEGIYFCPDCFARIKFIRSPLCPRCGVPFAETGEQDHICGACLLPGPAFSTARALGRYETALMDVIHKFKYGGKTAVGEKLGKLMAEFPYPAFNIMDYSLIMPVPLHPRKLRQRGFNQSA